Protein AF-A0A0D6HPG6-F1 (afdb_monomer_lite)

InterPro domains:
  IPR013686 Polypeptide-transport-associated, ShlB-type [PF08479] (65-116)
  IPR051544 Two-partner secretion system outer membrane transporter [PTHR34597] (10-116)

Organism: Escherichia coli (NCBI:txid562)

Secondary structure (DSSP, 8-state):
---------SSHHHHHHHHHHHHHHHHHHHHHHHHHHSPPPP----PPPP-TTPPP-PPP-SS-EE------TTGGGS-TTS-HHHHHGGGTTSEE-HHHHHHHHHHHHHHHHTT-

Radius of gyration: 37.7 Å; chains: 1; bounding box: 103×24×84 Å

Structure (mmCIF, N/CA/C/O backbone):
data_AF-A0A0D6HPG6-F1
#
_entry.id   AF-A0A0D6HPG6-F1
#
loop_
_atom_site.group_PDB
_atom_site.id
_atom_site.type_symbol
_atom_site.label_atom_id
_atom_site.label_alt_id
_atom_site.label_comp_id
_atom_site.label_asym_id
_atom_site.label_entity_id
_atom_site.label_seq_id
_atom_site.pdbx_PDB_ins_code
_atom_site.Cartn_x
_atom_site.Cartn_y
_atom_site.Cartn_z
_atom_site.occupancy
_atom_site.B_iso_or_equiv
_atom_site.auth_seq_id
_atom_site.auth_comp_id
_atom_site.auth_asym_id
_atom_site.auth_atom_id
_atom_site.pdbx_PDB_model_num
ATOM 1 N N . MET A 1 1 ? 90.227 7.631 -64.862 1.00 42.16 1 MET A N 1
ATOM 2 C CA . MET A 1 1 ? 88.864 8.090 -65.215 1.00 42.16 1 MET A CA 1
ATOM 3 C C . MET A 1 1 ? 88.100 6.827 -65.589 1.00 42.16 1 MET A C 1
ATOM 5 O O . MET A 1 1 ? 88.573 6.141 -66.472 1.00 42.16 1 MET A O 1
ATOM 9 N N . SER A 1 2 ? 87.062 6.343 -64.921 1.00 43.56 2 SER A N 1
ATOM 10 C CA . SER A 1 2 ? 86.119 6.940 -63.982 1.00 43.56 2 SER A CA 1
ATOM 11 C C . SER A 1 2 ? 85.624 5.857 -63.020 1.00 43.56 2 SER A C 1
ATOM 13 O O . SER A 1 2 ? 85.475 4.702 -63.411 1.00 43.56 2 SER A O 1
ATOM 15 N N . ALA A 1 3 ? 85.359 6.249 -61.777 1.00 52.81 3 ALA A N 1
ATOM 16 C CA . ALA A 1 3 ? 84.536 5.481 -60.854 1.00 52.81 3 ALA A CA 1
ATOM 17 C C . ALA A 1 3 ? 83.074 5.538 -61.319 1.00 52.81 3 ALA A C 1
ATOM 19 O O . ALA A 1 3 ? 82.608 6.608 -61.710 1.00 52.81 3 ALA A O 1
ATOM 20 N N . LEU A 1 4 ? 82.343 4.427 -61.236 1.00 50.78 4 LEU A N 1
ATOM 21 C CA . LEU A 1 4 ? 80.881 4.449 -61.234 1.00 50.78 4 LEU A CA 1
ATOM 22 C C . LEU A 1 4 ? 80.395 3.729 -59.976 1.00 50.78 4 LEU A C 1
ATOM 24 O O . LEU A 1 4 ? 80.662 2.547 -59.769 1.00 50.78 4 LEU A O 1
ATOM 28 N N . LEU A 1 5 ? 79.768 4.525 -59.110 1.00 51.59 5 LEU A N 1
ATOM 29 C CA . LEU A 1 5 ? 79.229 4.172 -57.805 1.00 51.59 5 LEU A CA 1
ATOM 30 C C . LEU A 1 5 ? 77.904 3.408 -57.936 1.00 51.59 5 LEU A C 1
ATOM 32 O O . LEU A 1 5 ? 77.045 3.772 -58.737 1.00 51.59 5 LEU A O 1
ATOM 36 N N . SER A 1 6 ? 77.717 2.417 -57.063 1.00 56.31 6 SER A N 1
ATOM 37 C CA . SER A 1 6 ? 76.417 1.830 -56.716 1.00 56.31 6 SER A CA 1
ATOM 38 C C . SER A 1 6 ? 75.457 2.882 -56.146 1.00 56.31 6 SER A C 1
ATOM 40 O O . SER A 1 6 ? 75.905 3.795 -55.448 1.00 56.31 6 SER A O 1
ATOM 42 N N . PRO A 1 7 ? 74.133 2.710 -56.327 1.00 55.09 7 PRO A N 1
ATOM 43 C CA . PRO A 1 7 ? 73.278 2.633 -55.135 1.00 55.09 7 PRO A CA 1
ATOM 44 C C . PRO A 1 7 ? 72.008 1.782 -55.351 1.00 55.09 7 PRO A C 1
ATOM 46 O O . PRO A 1 7 ? 71.139 2.160 -56.126 1.00 55.09 7 PRO A O 1
ATOM 49 N N . LEU A 1 8 ? 71.833 0.671 -54.627 1.00 53.75 8 LEU A N 1
ATOM 50 C CA . LEU A 1 8 ? 70.544 -0.046 -54.554 1.00 53.75 8 LEU A CA 1
ATOM 51 C C . LEU A 1 8 ? 70.394 -0.773 -53.206 1.00 53.75 8 LEU A C 1
ATOM 53 O O . LEU A 1 8 ? 70.329 -1.995 -53.151 1.00 53.75 8 LEU A O 1
ATOM 57 N N . SER A 1 9 ? 70.336 -0.021 -52.100 1.00 55.84 9 SER A N 1
ATOM 58 C CA . SER A 1 9 ? 70.013 -0.610 -50.783 1.00 55.84 9 SER A CA 1
ATOM 59 C C . SER A 1 9 ? 69.106 0.246 -49.884 1.00 55.84 9 SER A C 1
ATOM 61 O O . SER A 1 9 ? 68.872 -0.140 -48.745 1.00 55.84 9 SER A O 1
ATOM 63 N N . LEU A 1 10 ? 68.559 1.380 -50.352 1.00 53.88 10 LEU A N 1
ATOM 64 C CA . LEU A 1 10 ? 67.821 2.327 -49.489 1.00 53.88 10 LEU A CA 1
ATOM 65 C C . LEU A 1 10 ? 66.280 2.224 -49.528 1.00 53.88 10 LEU A C 1
ATOM 67 O O . LEU A 1 10 ? 65.611 3.017 -48.882 1.00 53.88 10 LEU A O 1
ATOM 71 N N . GLN A 1 11 ? 65.698 1.264 -50.254 1.00 56.25 11 GLN A N 1
ATOM 72 C CA . GLN A 1 11 ? 64.251 1.261 -50.560 1.00 56.25 11 GLN A CA 1
ATOM 73 C C . GLN A 1 11 ? 63.393 0.386 -49.616 1.00 56.25 11 GLN A C 1
ATOM 75 O O . GLN A 1 11 ? 62.171 0.480 -49.626 1.00 56.25 11 GLN A O 1
ATOM 80 N N . ALA A 1 12 ? 63.995 -0.497 -48.808 1.00 54.50 12 ALA A N 1
ATOM 81 C CA . ALA A 1 12 ? 63.240 -1.507 -48.047 1.00 54.50 12 ALA A CA 1
ATOM 82 C C . ALA A 1 12 ? 62.786 -1.049 -46.645 1.00 54.50 12 ALA A C 1
ATOM 84 O O . ALA A 1 12 ? 61.797 -1.562 -46.121 1.00 54.50 12 ALA A O 1
ATOM 85 N N . ALA A 1 13 ? 63.502 -0.105 -46.026 1.00 55.09 13 ALA A N 1
ATOM 86 C CA . ALA A 1 13 ? 63.178 0.396 -44.687 1.00 55.09 13 ALA A CA 1
ATOM 87 C C . ALA A 1 13 ? 62.019 1.411 -44.702 1.00 55.09 13 ALA A C 1
ATOM 89 O O . ALA A 1 13 ? 61.207 1.427 -43.779 1.00 55.09 13 ALA A O 1
ATOM 90 N N . ASP A 1 14 ? 61.917 2.203 -45.771 1.00 56.34 14 ASP A N 1
ATOM 91 C CA . ASP A 1 14 ? 60.906 3.253 -45.944 1.00 56.34 14 ASP A CA 1
ATOM 92 C C . ASP A 1 14 ? 59.494 2.663 -46.126 1.00 56.34 14 ASP A C 1
ATOM 94 O O . ASP A 1 14 ? 58.543 3.062 -45.458 1.00 56.34 14 ASP A O 1
ATOM 98 N N . VAL A 1 15 ? 59.382 1.595 -46.927 1.00 60.44 15 VAL A N 1
ATOM 99 C CA . VAL A 1 15 ? 58.119 0.875 -47.173 1.00 60.44 15 VAL A CA 1
ATOM 100 C C . VAL A 1 15 ? 57.573 0.204 -45.907 1.00 60.44 15 VAL A C 1
ATOM 102 O O . VAL A 1 15 ? 56.366 0.225 -45.684 1.00 60.44 15 VAL A O 1
ATOM 105 N N . ARG A 1 16 ? 58.433 -0.374 -45.053 1.00 61.00 16 ARG A N 1
ATOM 106 C CA . ARG A 1 16 ? 57.986 -0.980 -43.783 1.00 61.00 16 ARG A CA 1
ATOM 107 C C . ARG A 1 16 ? 57.500 0.070 -42.787 1.00 61.00 16 ARG A C 1
ATOM 109 O O . ARG A 1 16 ? 56.431 -0.098 -42.219 1.00 61.00 16 ARG A O 1
ATOM 116 N N . ARG A 1 17 ? 58.236 1.177 -42.648 1.00 61.28 17 ARG A N 1
ATOM 117 C CA . ARG A 1 17 ? 57.855 2.295 -41.775 1.00 61.28 17 ARG A CA 1
ATOM 118 C C . ARG A 1 17 ? 56.542 2.952 -42.222 1.00 61.28 17 ARG A C 1
ATOM 120 O O . ARG A 1 17 ? 55.702 3.255 -41.384 1.00 61.28 17 ARG A O 1
ATOM 127 N N . SER A 1 18 ? 56.343 3.102 -43.532 1.00 70.25 18 SER A N 1
ATOM 128 C CA . SER A 1 18 ? 55.096 3.605 -44.120 1.00 70.25 18 SER A CA 1
ATOM 129 C C . SER A 1 18 ? 53.917 2.634 -43.939 1.00 70.25 18 SER A C 1
ATOM 131 O O . SER A 1 18 ? 52.795 3.072 -43.690 1.00 70.25 18 SER A O 1
ATOM 133 N N . GLY A 1 19 ? 54.162 1.320 -44.007 1.00 76.94 19 GLY A N 1
ATOM 134 C CA . GLY A 1 19 ? 53.155 0.290 -43.733 1.00 76.94 19 GLY A CA 1
ATOM 135 C C . GLY A 1 19 ? 52.693 0.266 -42.273 1.00 76.94 19 GLY A C 1
ATOM 136 O O . GLY A 1 19 ? 51.491 0.181 -42.019 1.00 76.94 19 GLY A O 1
ATOM 137 N N . ASP A 1 20 ? 53.624 0.409 -41.327 1.00 80.06 20 ASP A N 1
ATOM 138 C CA . ASP A 1 20 ? 53.314 0.496 -39.895 1.00 80.06 20 ASP A CA 1
ATOM 139 C C . ASP A 1 20 ? 52.494 1.760 -39.581 1.00 80.06 20 ASP A C 1
ATOM 141 O O . ASP A 1 20 ? 51.510 1.709 -38.846 1.00 80.06 20 ASP A O 1
ATOM 145 N N . GLU A 1 21 ? 52.839 2.895 -40.194 1.00 84.56 21 GLU A N 1
ATOM 146 C CA . GLU A 1 21 ? 52.115 4.160 -40.026 1.00 84.56 21 GLU A CA 1
ATOM 147 C C . GLU A 1 21 ? 50.697 4.105 -40.625 1.00 84.56 21 GLU A C 1
ATOM 149 O O . GLU A 1 21 ? 49.732 4.546 -39.995 1.00 84.56 21 GLU A O 1
ATOM 154 N N . ALA A 1 22 ? 50.533 3.482 -41.798 1.00 87.44 22 ALA A N 1
ATOM 155 C CA . ALA A 1 22 ? 49.221 3.253 -42.403 1.00 87.44 22 ALA A CA 1
ATOM 156 C C . ALA A 1 22 ? 48.333 2.331 -41.546 1.00 87.44 22 ALA A C 1
ATOM 158 O O . ALA A 1 22 ? 47.130 2.572 -41.417 1.00 87.44 22 ALA A O 1
ATOM 159 N N . PHE A 1 23 ? 48.923 1.305 -40.927 1.00 91.62 23 PHE A N 1
ATOM 160 C CA . PHE A 1 23 ? 48.220 0.405 -40.015 1.00 91.62 23 PHE A CA 1
ATOM 161 C C . PHE A 1 23 ? 47.721 1.138 -38.760 1.00 91.62 23 PHE A C 1
ATOM 163 O O . PHE A 1 23 ? 46.555 0.993 -38.390 1.00 91.62 23 PHE A O 1
ATOM 170 N N . ILE A 1 24 ? 48.560 1.991 -38.160 1.00 91.12 24 ILE A N 1
ATOM 171 C CA . ILE A 1 24 ? 48.193 2.821 -36.999 1.00 91.12 24 ILE A CA 1
ATOM 172 C C . ILE A 1 24 ? 47.008 3.739 -37.333 1.00 91.12 24 ILE A C 1
ATOM 174 O O . ILE A 1 24 ? 46.043 3.808 -36.572 1.00 91.12 24 ILE A O 1
ATOM 178 N N . ILE A 1 25 ? 47.037 4.412 -38.488 1.00 92.44 25 ILE A N 1
ATOM 179 C CA . ILE A 1 25 ? 45.950 5.310 -38.916 1.00 92.44 25 ILE A CA 1
ATOM 180 C C . ILE A 1 25 ? 44.635 4.541 -39.106 1.00 92.44 25 ILE A C 1
ATOM 182 O O . ILE A 1 25 ? 43.561 5.034 -38.747 1.00 92.44 25 ILE A O 1
ATOM 186 N N . GLN A 1 26 ? 44.701 3.332 -39.668 1.00 91.06 26 GLN A N 1
ATOM 187 C CA . GLN A 1 26 ? 43.517 2.503 -39.866 1.00 91.06 26 GLN A CA 1
ATOM 188 C C . GLN A 1 26 ? 42.921 2.041 -38.532 1.00 91.06 26 GLN A C 1
ATOM 190 O O . GLN A 1 26 ? 41.704 2.115 -38.354 1.00 91.06 26 GLN A O 1
ATOM 195 N N . GLN A 1 27 ? 43.768 1.642 -37.582 1.00 93.88 27 GLN A N 1
ATOM 196 C CA . GLN A 1 27 ? 43.336 1.273 -36.238 1.00 93.88 27 GLN A CA 1
ATOM 197 C C . GLN A 1 27 ? 42.649 2.447 -35.524 1.00 93.88 27 GLN A C 1
ATOM 199 O O . GLN A 1 27 ? 41.544 2.290 -35.011 1.00 93.88 27 GLN A O 1
ATOM 204 N N . GLN A 1 28 ? 43.232 3.647 -35.578 1.00 93.81 28 GLN A N 1
ATOM 205 C CA . GLN A 1 28 ? 42.640 4.838 -34.958 1.00 93.81 28 GLN A CA 1
ATOM 206 C C . GLN A 1 28 ? 41.270 5.202 -35.551 1.00 93.81 28 GLN A C 1
ATOM 208 O O . GLN A 1 28 ? 40.369 5.627 -34.828 1.00 93.81 28 GLN A O 1
ATOM 213 N N . ARG A 1 29 ? 41.074 5.017 -36.865 1.00 93.44 29 ARG A N 1
ATOM 214 C CA . ARG A 1 29 ? 39.756 5.207 -37.497 1.00 93.44 29 ARG A CA 1
ATOM 215 C C . ARG A 1 29 ? 38.724 4.203 -37.000 1.00 93.44 29 ARG A C 1
ATOM 217 O O . ARG A 1 29 ? 37.576 4.589 -36.793 1.00 93.44 29 ARG A O 1
ATOM 224 N N . GLN A 1 30 ? 39.124 2.944 -36.841 1.00 92.19 30 GLN A N 1
ATOM 225 C CA . GLN A 1 30 ? 38.256 1.888 -36.326 1.00 92.19 30 GLN A CA 1
ATOM 226 C C . GLN A 1 30 ? 37.784 2.235 -34.906 1.00 92.19 30 GLN A C 1
ATOM 228 O O . GLN A 1 30 ? 36.584 2.256 -34.649 1.00 92.19 30 GLN A O 1
ATOM 233 N N . GLU A 1 31 ? 38.716 2.612 -34.028 1.00 91.25 31 GLU A N 1
ATOM 234 C CA . GLU A 1 31 ? 38.430 2.987 -32.638 1.00 91.25 31 GLU A CA 1
ATOM 235 C C . GLU A 1 31 ? 37.507 4.215 -32.554 1.00 91.25 31 GLU A C 1
ATOM 237 O O . GLU A 1 31 ? 36.563 4.240 -31.763 1.00 91.25 31 GLU A O 1
ATOM 242 N N . ALA A 1 32 ? 37.721 5.222 -33.407 1.00 89.75 32 ALA A N 1
ATOM 243 C CA . ALA A 1 32 ? 36.862 6.404 -33.460 1.00 89.75 32 ALA A CA 1
ATOM 244 C C . ALA A 1 32 ? 35.431 6.078 -33.927 1.00 89.75 32 ALA A C 1
ATOM 246 O O . ALA A 1 32 ? 34.468 6.638 -33.401 1.00 89.75 32 ALA A O 1
ATOM 247 N N . LEU A 1 33 ? 35.279 5.171 -34.898 1.00 91.12 33 LEU A N 1
ATOM 248 C CA . LEU A 1 33 ? 33.968 4.707 -35.359 1.00 91.12 33 LEU A CA 1
ATOM 249 C C . LEU A 1 33 ? 33.240 3.921 -34.267 1.00 91.12 33 LEU A C 1
ATOM 251 O O . LEU A 1 33 ? 32.056 4.155 -34.040 1.00 91.12 33 LEU A O 1
ATOM 255 N N . GLU A 1 34 ? 33.940 3.035 -33.560 1.00 88.19 34 GLU A N 1
ATOM 256 C CA . GLU A 1 34 ? 33.368 2.284 -32.440 1.00 88.19 34 GLU A CA 1
ATOM 257 C C . GLU A 1 34 ? 32.874 3.224 -31.337 1.00 88.19 34 GLU A C 1
ATOM 259 O O . GLU A 1 34 ? 31.731 3.110 -30.899 1.00 88.19 34 GLU A O 1
ATOM 264 N N . GLN A 1 35 ? 33.669 4.228 -30.962 1.00 84.94 35 GLN A N 1
ATOM 265 C CA . GLN A 1 35 ? 33.267 5.224 -29.964 1.00 84.94 35 GLN A CA 1
ATOM 266 C C . GLN A 1 35 ? 32.044 6.048 -30.392 1.00 84.94 35 GLN A C 1
ATOM 268 O O .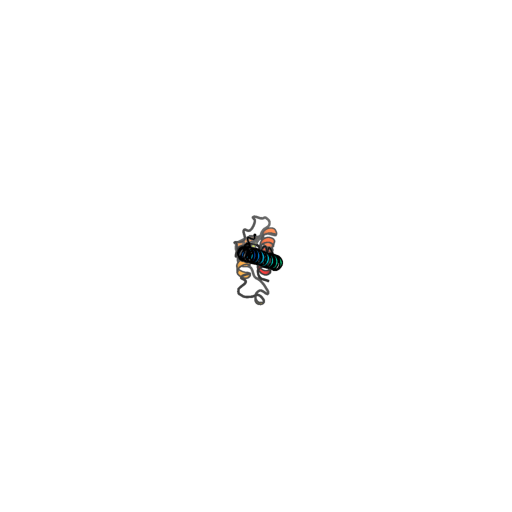 GLN A 1 35 ? 31.220 6.391 -29.548 1.00 84.94 35 GLN A O 1
ATOM 273 N N . GLN A 1 36 ? 31.896 6.358 -31.685 1.00 83.88 36 GLN A N 1
ATOM 274 C CA . GLN A 1 36 ? 30.721 7.071 -32.204 1.00 83.88 36 GLN A CA 1
ATOM 275 C C . GLN A 1 36 ? 29.462 6.198 -32.249 1.00 83.88 36 GLN A C 1
ATOM 277 O O . GLN A 1 36 ? 28.352 6.713 -32.111 1.00 83.88 36 GLN A O 1
ATOM 282 N N . LEU A 1 37 ? 29.625 4.892 -32.468 1.00 85.44 37 LEU A N 1
ATOM 283 C CA . LEU A 1 37 ? 28.526 3.938 -32.615 1.00 85.44 37 LEU A CA 1
ATOM 284 C C . LEU A 1 37 ? 28.088 3.308 -31.292 1.00 85.44 37 LEU A C 1
ATOM 286 O O . LEU A 1 37 ? 27.049 2.653 -31.264 1.00 85.44 37 LEU A O 1
ATOM 290 N N . MET A 1 38 ? 28.845 3.493 -30.209 1.00 77.88 38 MET A N 1
ATOM 291 C CA . MET A 1 38 ? 28.456 3.070 -28.868 1.00 77.88 38 MET A CA 1
ATOM 292 C C . MET A 1 38 ? 27.580 4.148 -28.214 1.00 77.88 38 MET A C 1
ATOM 294 O O . MET A 1 38 ? 28.109 5.132 -27.691 1.00 77.88 38 MET A O 1
ATOM 298 N N . PRO A 1 39 ? 26.240 4.003 -28.200 1.00 68.94 39 PRO A N 1
ATOM 299 C CA . PRO A 1 39 ? 25.406 4.882 -27.399 1.00 68.94 39 PRO A CA 1
ATOM 300 C C . PRO A 1 39 ? 25.811 4.751 -25.930 1.00 68.94 39 PRO A C 1
ATOM 302 O O . PRO A 1 39 ? 25.985 3.642 -25.418 1.00 68.94 39 PRO A O 1
ATOM 305 N N . SER A 1 40 ? 25.939 5.887 -25.240 1.00 71.69 40 SER A N 1
ATOM 306 C CA . SER A 1 40 ? 26.036 5.883 -23.781 1.00 71.69 40 SER A CA 1
ATOM 307 C C . SER A 1 40 ? 24.829 5.123 -23.242 1.00 71.69 40 SER A C 1
ATOM 309 O O . SER A 1 40 ? 23.692 5.446 -23.604 1.00 71.69 40 SER A O 1
ATOM 311 N N . ALA A 1 41 ? 25.068 4.088 -22.433 1.00 72.81 41 ALA A N 1
ATOM 312 C CA . ALA A 1 41 ? 23.980 3.342 -21.822 1.00 72.81 41 ALA A CA 1
ATOM 313 C C . ALA A 1 41 ? 23.076 4.347 -21.090 1.00 72.81 41 ALA A C 1
ATOM 315 O O . ALA A 1 41 ? 23.593 5.189 -20.346 1.00 72.81 41 ALA A O 1
ATOM 316 N N . PRO A 1 42 ? 21.753 4.325 -21.326 1.00 72.62 42 PRO A N 1
ATOM 317 C CA . PRO A 1 42 ? 20.862 5.247 -20.647 1.00 72.62 42 PRO A CA 1
ATOM 318 C C . PRO A 1 42 ? 21.047 5.075 -19.139 1.00 72.62 42 PRO A C 1
ATOM 320 O O . PRO A 1 42 ? 21.073 3.945 -18.646 1.00 72.62 42 PRO A O 1
ATOM 323 N N . ASP A 1 43 ? 21.193 6.190 -18.416 1.00 68.44 43 ASP A N 1
ATOM 324 C CA . ASP A 1 43 ? 21.185 6.186 -16.951 1.00 68.44 43 ASP A CA 1
ATOM 325 C C . ASP A 1 43 ? 19.760 5.839 -16.495 1.00 68.44 43 ASP A C 1
ATOM 327 O O . ASP A 1 43 ? 18.932 6.703 -16.204 1.00 68.44 43 ASP A O 1
ATOM 331 N N . VAL A 1 44 ? 19.432 4.545 -16.533 1.00 71.75 44 VAL A N 1
ATOM 332 C CA . VAL A 1 44 ? 18.168 4.011 -16.039 1.00 71.75 44 VAL A CA 1
ATOM 333 C C . VAL A 1 44 ? 18.281 3.959 -14.524 1.00 71.75 44 VAL A C 1
ATOM 335 O O . VAL A 1 44 ? 18.751 2.989 -13.930 1.00 71.75 44 VAL A O 1
ATOM 338 N N . ARG A 1 45 ? 17.829 5.036 -13.887 1.00 68.12 45 ARG A N 1
ATOM 339 C CA . ARG A 1 45 ? 17.641 5.109 -12.438 1.00 68.12 45 ARG A CA 1
ATOM 340 C C . ARG A 1 45 ? 16.466 4.210 -12.052 1.00 68.12 45 ARG A C 1
ATOM 342 O O . ARG A 1 45 ? 15.341 4.676 -11.910 1.00 68.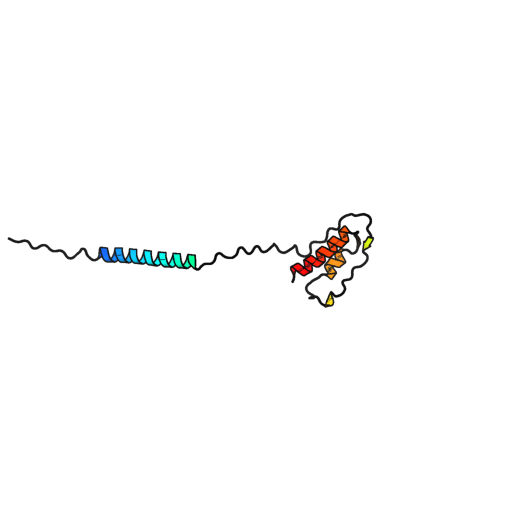12 45 ARG A O 1
ATOM 349 N N . LEU A 1 46 ? 16.717 2.914 -11.887 1.00 63.12 46 LEU A N 1
ATOM 350 C CA . LEU A 1 46 ? 15.763 2.027 -11.229 1.00 63.12 46 LEU A CA 1
ATOM 351 C C . LEU A 1 46 ? 15.721 2.414 -9.749 1.00 63.12 46 LEU A C 1
ATOM 353 O O . LEU A 1 46 ? 16.721 2.292 -9.036 1.00 63.12 46 LEU A O 1
ATOM 357 N N . SER A 1 47 ? 14.578 2.915 -9.283 1.00 60.47 47 SER A N 1
ATOM 358 C CA . SER A 1 47 ? 14.341 3.069 -7.850 1.00 60.47 47 SER A CA 1
ATOM 359 C C . SER A 1 47 ? 14.545 1.714 -7.178 1.00 60.47 47 SER A C 1
ATOM 361 O O . SER A 1 47 ? 14.087 0.689 -7.686 1.00 60.47 47 SER A O 1
ATOM 363 N N . ALA A 1 48 ? 15.256 1.703 -6.046 1.00 61.91 48 ALA A N 1
ATOM 364 C CA . ALA A 1 48 ? 15.415 0.487 -5.260 1.00 61.91 48 ALA A CA 1
ATOM 365 C C . ALA A 1 48 ? 14.027 -0.128 -5.012 1.00 61.91 48 ALA A C 1
ATOM 367 O O . ALA A 1 48 ? 13.101 0.636 -4.717 1.00 61.91 48 ALA A O 1
ATOM 368 N N . PRO A 1 49 ? 13.867 -1.460 -5.137 1.00 56.75 49 PRO A N 1
ATOM 369 C CA . PRO A 1 49 ? 12.572 -2.098 -4.965 1.00 56.75 49 PRO A CA 1
ATOM 370 C C . PRO A 1 49 ? 11.970 -1.635 -3.641 1.00 56.75 49 PRO A C 1
ATOM 372 O O . PRO A 1 49 ? 12.566 -1.825 -2.573 1.00 56.75 49 PRO A O 1
ATOM 375 N N . GLY A 1 50 ? 10.817 -0.962 -3.741 1.00 55.12 50 GLY A N 1
ATOM 376 C CA . GLY A 1 50 ? 10.051 -0.491 -2.599 1.00 55.12 50 GLY A CA 1
ATOM 377 C C . GLY A 1 50 ? 9.928 -1.642 -1.614 1.00 55.12 50 GLY A C 1
ATOM 378 O O . GLY A 1 50 ? 9.547 -2.750 -1.989 1.00 55.12 50 GLY A O 1
ATOM 379 N N . SER A 1 51 ? 10.377 -1.412 -0.379 1.00 52.62 51 SER A N 1
ATOM 380 C CA . SER A 1 51 ? 10.595 -2.470 0.606 1.00 52.62 51 SER A CA 1
ATOM 381 C C . SER A 1 51 ? 9.431 -3.449 0.648 1.00 52.62 51 SER A C 1
ATOM 383 O O . SER A 1 51 ? 8.321 -3.076 1.034 1.00 52.62 51 SER A O 1
ATOM 385 N N . PHE A 1 52 ? 9.715 -4.692 0.265 1.00 53.28 52 PHE A N 1
ATOM 386 C CA . PHE A 1 52 ? 8.787 -5.810 0.306 1.00 53.28 52 PHE A CA 1
ATOM 387 C C . PHE A 1 52 ? 8.036 -5.817 1.639 1.00 53.28 52 PHE A C 1
ATOM 389 O O . PHE A 1 52 ? 8.645 -6.028 2.684 1.00 53.28 52 PHE A O 1
ATOM 396 N N . ALA A 1 53 ? 6.732 -5.522 1.586 1.00 55.81 53 ALA A N 1
ATOM 397 C CA . ALA A 1 53 ? 5.790 -5.594 2.702 1.00 55.81 53 ALA A CA 1
ATOM 398 C C . ALA A 1 53 ? 6.386 -5.155 4.054 1.00 55.81 53 ALA A C 1
ATOM 400 O O . ALA A 1 53 ? 6.347 -5.903 5.034 1.00 55.81 53 ALA A O 1
ATOM 401 N N . ARG A 1 54 ? 6.975 -3.953 4.127 1.00 62.12 54 ARG A N 1
ATOM 402 C CA . ARG A 1 54 ? 7.372 -3.418 5.431 1.00 62.12 54 ARG A CA 1
ATOM 403 C C . ARG A 1 54 ? 6.094 -3.242 6.253 1.00 62.12 54 ARG A C 1
ATOM 405 O O . ARG A 1 54 ? 5.144 -2.612 5.794 1.00 62.12 54 ARG A O 1
ATOM 412 N N . LYS A 1 55 ? 6.061 -3.855 7.438 1.00 77.44 55 LYS A N 1
ATOM 413 C CA . LYS A 1 55 ? 4.952 -3.754 8.395 1.00 77.44 55 LYS A CA 1
ATOM 414 C C . LYS A 1 55 ? 4.574 -2.274 8.555 1.00 77.44 55 LYS A C 1
ATOM 416 O O . LYS A 1 55 ? 5.459 -1.448 8.781 1.00 77.44 55 LYS A O 1
ATOM 421 N N . ILE A 1 56 ? 3.295 -1.941 8.373 1.00 89.50 56 ILE A N 1
ATOM 422 C CA . ILE A 1 56 ? 2.828 -0.555 8.475 1.00 89.50 56 ILE A CA 1
ATOM 423 C C . ILE A 1 56 ? 2.949 -0.128 9.940 1.00 89.50 56 ILE A C 1
ATOM 425 O O . ILE A 1 56 ? 2.371 -0.756 10.825 1.00 89.50 56 ILE A O 1
ATOM 429 N N . ASN A 1 57 ? 3.707 0.936 10.195 1.00 93.25 57 ASN A N 1
ATOM 430 C CA . ASN A 1 57 ? 3.808 1.533 11.521 1.00 93.25 57 ASN A CA 1
ATOM 431 C C . ASN A 1 57 ? 2.730 2.608 11.651 1.00 93.25 57 ASN A C 1
ATOM 433 O O . ASN A 1 57 ? 2.914 3.737 11.195 1.00 93.25 57 ASN A O 1
ATOM 437 N N . PHE A 1 58 ? 1.592 2.243 12.238 1.00 95.81 58 PHE A N 1
ATOM 438 C CA . PHE A 1 58 ? 0.491 3.179 12.434 1.00 95.81 58 PHE A CA 1
ATOM 439 C C . PHE A 1 58 ? 0.830 4.248 13.485 1.00 95.81 58 PHE A C 1
ATOM 441 O O . PHE A 1 58 ? 1.445 3.927 14.506 1.00 95.81 58 PHE A O 1
ATOM 448 N N . PRO A 1 59 ? 0.442 5.515 13.254 1.00 95.12 59 PRO A N 1
ATOM 449 C CA . PRO A 1 59 ? 0.637 6.579 14.227 1.00 95.12 59 PRO A CA 1
ATOM 450 C C . PRO A 1 59 ? -0.286 6.391 15.435 1.00 95.12 59 PRO A C 1
ATOM 452 O O . PRO A 1 59 ? -1.372 5.827 15.327 1.00 95.12 59 PRO A O 1
ATOM 455 N N . VAL A 1 60 ? 0.122 6.934 16.580 1.00 96.12 60 VAL A N 1
ATOM 456 C CA . VAL A 1 60 ? -0.788 7.117 17.716 1.00 96.12 60 VAL A CA 1
ATOM 457 C C . VAL A 1 60 ? -1.609 8.376 17.454 1.00 96.12 60 VAL A C 1
ATOM 459 O O . VAL A 1 60 ? -1.046 9.454 17.251 1.00 96.12 60 VAL A O 1
ATOM 462 N N . GLU A 1 61 ? -2.932 8.252 17.429 1.00 96.56 61 GLU A N 1
ATOM 463 C CA . GLU A 1 61 ? -3.834 9.365 17.134 1.00 96.56 61 GLU A CA 1
ATOM 464 C C . GLU A 1 61 ? -5.146 9.283 17.921 1.00 96.56 61 GLU A C 1
ATOM 466 O O . GLU A 1 61 ? -5.574 8.203 18.322 1.00 96.56 61 GLU A O 1
ATOM 471 N N . THR A 1 62 ? -5.781 10.443 18.118 1.00 96.38 62 THR A N 1
ATOM 472 C CA . THR A 1 62 ? -7.085 10.591 18.775 1.00 96.38 62 THR A CA 1
ATOM 473 C C . THR A 1 62 ? -7.882 11.678 18.039 1.00 96.38 62 THR A C 1
ATOM 475 O O . THR A 1 62 ? -7.321 12.749 17.794 1.00 96.38 62 THR A O 1
ATOM 478 N N . PRO A 1 63 ? -9.169 11.462 17.707 1.00 95.75 63 PRO A N 1
ATOM 479 C CA . PRO A 1 63 ? -9.933 10.228 17.907 1.00 95.75 63 PRO A CA 1
ATOM 480 C C . PRO A 1 63 ? -9.465 9.085 16.987 1.00 95.75 63 PRO A C 1
ATOM 482 O O . PRO A 1 63 ? -8.988 9.327 15.879 1.00 95.75 63 PRO A O 1
ATOM 485 N N . CYS A 1 64 ? -9.617 7.840 17.447 1.00 98.06 64 CYS A N 1
ATOM 486 C CA . CYS A 1 64 ? -9.322 6.628 16.680 1.00 98.06 64 CYS A CA 1
ATOM 487 C C . CYS A 1 64 ? -10.320 5.510 17.012 1.00 98.06 64 CYS A C 1
ATOM 489 O O . CYS A 1 64 ? -10.974 5.537 18.058 1.00 98.06 64 CYS A O 1
ATOM 491 N N . PHE A 1 65 ? -10.415 4.517 16.128 1.00 97.81 65 PHE A N 1
ATOM 492 C CA . PHE A 1 65 ? -11.296 3.361 16.272 1.00 97.81 65 PHE A CA 1
ATOM 493 C C . PHE A 1 65 ? -10.512 2.059 16.134 1.00 97.81 65 PHE A C 1
ATOM 495 O O . PHE A 1 65 ? -9.631 1.935 15.286 1.00 97.81 65 PHE A O 1
ATOM 502 N N . GLN A 1 66 ? -10.854 1.073 16.963 1.00 97.88 66 GLN A N 1
ATOM 503 C CA . GLN A 1 66 ? -10.270 -0.264 16.885 1.00 97.88 66 GLN A CA 1
ATOM 504 C C . GLN A 1 66 ? -10.758 -0.989 15.633 1.00 97.88 66 GLN A C 1
ATOM 506 O O . GLN A 1 66 ? -11.954 -1.259 15.488 1.00 97.88 66 GLN A O 1
ATOM 511 N N . ILE A 1 67 ? -9.826 -1.335 14.752 1.00 97.75 67 ILE A N 1
ATOM 512 C CA . ILE A 1 67 ? -10.129 -2.079 13.534 1.00 97.75 67 ILE A CA 1
ATOM 513 C C . ILE A 1 67 ? -10.235 -3.564 13.875 1.00 97.75 67 ILE A C 1
ATOM 515 O O . ILE A 1 67 ? -9.265 -4.197 14.288 1.00 97.75 67 ILE A O 1
ATOM 519 N N . LYS A 1 68 ? -11.432 -4.129 13.707 1.00 98.12 68 LYS A N 1
ATOM 520 C CA . LYS A 1 68 ? -11.705 -5.549 13.993 1.00 98.12 68 LYS A CA 1
ATOM 521 C C . LYS A 1 68 ? -11.551 -6.449 12.774 1.00 98.12 68 LYS A C 1
ATOM 523 O O . LYS A 1 68 ? -11.214 -7.616 12.921 1.00 98.12 68 LYS A O 1
ATOM 528 N N . GLN A 1 69 ? -11.821 -5.908 11.593 1.00 97.38 69 GLN A N 1
ATOM 529 C CA . GLN A 1 69 ? -11.771 -6.632 10.332 1.00 97.38 69 GLN A CA 1
ATOM 530 C C . GLN A 1 69 ? -11.449 -5.672 9.195 1.00 97.38 69 GLN A C 1
ATOM 532 O O . GLN A 1 69 ? -11.697 -4.469 9.299 1.00 97.38 69 GLN A O 1
ATOM 537 N N . THR A 1 70 ? -10.924 -6.226 8.112 1.00 95.38 70 THR A N 1
ATOM 538 C CA . THR A 1 70 ? -10.670 -5.515 6.864 1.00 95.38 70 THR A CA 1
ATOM 539 C C . THR A 1 70 ? -11.099 -6.392 5.708 1.00 95.38 70 THR A C 1
ATOM 541 O O . THR A 1 70 ? -10.778 -7.578 5.684 1.00 95.38 70 THR A O 1
ATOM 544 N N . GLU A 1 71 ? -11.773 -5.800 4.737 1.00 95.44 71 GLU A N 1
ATOM 545 C CA . GLU A 1 71 ? -12.265 -6.471 3.541 1.00 95.44 71 GLU A CA 1
ATOM 546 C C . GLU A 1 71 ? -11.908 -5.606 2.336 1.00 95.44 71 GLU A C 1
ATOM 548 O O . GLU A 1 71 ? -12.005 -4.378 2.403 1.00 95.44 71 GLU A O 1
ATOM 553 N N . LEU A 1 72 ? -11.421 -6.241 1.272 1.00 93.56 72 LEU A N 1
ATOM 554 C CA . LEU A 1 72 ? -11.163 -5.591 -0.005 1.00 93.56 72 LEU A CA 1
ATOM 555 C C . LEU A 1 72 ? -12.158 -6.119 -1.032 1.00 93.56 72 LEU A C 1
ATOM 557 O O . LEU A 1 72 ? -12.085 -7.274 -1.446 1.00 93.56 72 LEU A O 1
ATOM 561 N N . GLU A 1 73 ? -13.064 -5.252 -1.458 1.00 93.75 73 GLU A N 1
ATOM 562 C CA . GLU A 1 73 ? -13.992 -5.541 -2.546 1.00 93.75 73 GLU A CA 1
ATOM 563 C C . GLU A 1 73 ? -13.279 -5.415 -3.902 1.00 93.75 73 GLU A C 1
ATOM 565 O O . GLU A 1 73 ? -12.427 -4.543 -4.090 1.00 93.75 73 GLU A O 1
ATOM 570 N N . GLY A 1 74 ? -13.603 -6.300 -4.851 1.00 90.00 74 GLY A N 1
ATOM 571 C CA . GLY A 1 74 ? -12.990 -6.319 -6.186 1.00 90.00 74 GLY A CA 1
ATOM 572 C C . GLY A 1 74 ? -11.557 -6.866 -6.232 1.00 90.00 74 GLY A C 1
ATOM 573 O O . GLY A 1 74 ? -10.895 -6.782 -7.266 1.00 90.00 74 GLY A O 1
ATOM 574 N N . ALA A 1 75 ? -11.049 -7.422 -5.125 1.00 87.12 75 ALA A N 1
ATOM 575 C CA . ALA A 1 75 ? -9.714 -8.021 -5.070 1.00 87.12 75 ALA A CA 1
ATOM 576 C C . ALA A 1 75 ? -9.584 -9.303 -5.916 1.00 87.12 75 ALA A C 1
ATOM 578 O O . ALA A 1 75 ? -8.476 -9.704 -6.257 1.00 87.12 75 ALA A O 1
ATOM 579 N N . ASP A 1 76 ? -10.704 -9.929 -6.270 1.00 88.62 76 ASP A N 1
ATOM 580 C CA . ASP A 1 76 ? -10.818 -11.079 -7.170 1.00 88.62 76 ASP A CA 1
ATOM 581 C C . ASP A 1 76 ? -10.459 -10.748 -8.627 1.00 88.62 76 ASP A C 1
ATOM 583 O O . ASP A 1 76 ? -9.990 -11.619 -9.358 1.00 88.62 76 ASP A O 1
ATOM 587 N N . ALA A 1 77 ? -10.605 -9.486 -9.040 1.00 90.31 77 ALA A N 1
ATOM 588 C CA . ALA A 1 77 ? -10.153 -9.015 -10.348 1.00 90.31 77 ALA A CA 1
ATOM 589 C C . ALA A 1 77 ? -8.624 -8.836 -10.431 1.00 90.31 77 ALA A C 1
ATOM 591 O O . ALA A 1 77 ? -8.090 -8.566 -11.509 1.00 90.31 77 ALA A O 1
ATOM 592 N N . LEU A 1 78 ? -7.913 -8.960 -9.305 1.00 89.88 78 LEU A N 1
ATOM 593 C CA . LEU A 1 78 ? -6.473 -8.747 -9.223 1.00 89.88 78 LEU A CA 1
ATOM 594 C C . LEU A 1 78 ? -5.703 -10.074 -9.221 1.00 89.88 78 LEU A C 1
ATOM 596 O O . LEU A 1 78 ? -6.199 -11.098 -8.746 1.00 89.88 78 LEU A O 1
ATOM 600 N N . PRO A 1 79 ? -4.448 -10.081 -9.704 1.00 89.56 79 PRO A N 1
ATOM 601 C CA . PRO A 1 79 ? -3.641 -11.289 -9.691 1.00 89.56 79 PRO A CA 1
ATOM 602 C C . PRO A 1 79 ? -3.392 -11.814 -8.272 1.00 89.56 79 PRO A C 1
ATOM 604 O O . PRO A 1 79 ? -2.978 -11.072 -7.382 1.00 89.56 79 PRO A O 1
ATOM 607 N N . HIS A 1 80 ? -3.523 -13.129 -8.077 1.00 88.06 80 HIS A N 1
ATOM 608 C CA . HIS A 1 80 ? -3.346 -13.774 -6.765 1.00 88.06 80 HIS A CA 1
ATOM 609 C C . HIS A 1 80 ? -1.953 -13.586 -6.141 1.00 88.06 80 HIS A C 1
ATOM 611 O O . HIS A 1 80 ? -1.781 -13.756 -4.934 1.00 88.06 80 HIS A O 1
ATOM 617 N N . TRP A 1 81 ? -0.940 -13.250 -6.944 1.00 88.25 81 TRP A N 1
ATOM 618 C CA . TRP A 1 81 ? 0.407 -12.971 -6.450 1.00 88.25 81 TRP A CA 1
ATOM 619 C C . TRP A 1 81 ? 0.522 -11.606 -5.751 1.00 88.25 81 TRP A C 1
ATOM 621 O O . TRP A 1 81 ? 1.535 -11.359 -5.094 1.00 88.25 81 TRP A O 1
ATOM 631 N N . LEU A 1 82 ? -0.490 -10.732 -5.854 1.00 90.19 82 LEU A N 1
ATOM 632 C CA . LEU A 1 82 ? -0.536 -9.420 -5.214 1.00 90.19 82 LEU A CA 1
ATOM 633 C C . LEU A 1 82 ? -1.279 -9.499 -3.863 1.00 90.19 82 LEU A C 1
ATOM 635 O O . LEU A 1 82 ? -2.508 -9.519 -3.822 1.00 90.19 82 LEU A O 1
ATOM 639 N N . PRO A 1 83 ? -0.578 -9.513 -2.713 1.00 88.25 83 PRO A N 1
ATOM 640 C CA . PRO A 1 83 ? -1.189 -9.860 -1.432 1.00 88.25 83 PRO A CA 1
ATOM 641 C C . PRO A 1 83 ? -1.860 -8.652 -0.747 1.00 88.25 83 PRO A C 1
ATOM 643 O O . PRO A 1 83 ? -1.542 -8.341 0.403 1.00 88.25 83 PRO A O 1
ATOM 646 N N . LEU A 1 84 ? -2.782 -7.953 -1.420 1.00 92.00 84 LEU A N 1
ATOM 647 C CA . LEU A 1 84 ? -3.416 -6.741 -0.873 1.00 92.00 84 LEU A CA 1
ATOM 648 C C . LEU A 1 84 ? -4.198 -7.013 0.413 1.00 92.00 84 LEU A C 1
ATOM 650 O O . LEU A 1 84 ? -4.041 -6.283 1.390 1.00 92.00 84 LEU A O 1
ATOM 654 N N . GLN A 1 85 ? -4.964 -8.105 0.463 1.00 93.44 85 GLN A N 1
ATOM 655 C CA . GLN A 1 85 ? -5.726 -8.463 1.662 1.00 93.44 85 GLN A CA 1
ATOM 656 C C . GLN A 1 85 ? -4.806 -8.689 2.871 1.00 93.44 85 GLN A C 1
ATOM 658 O O . GLN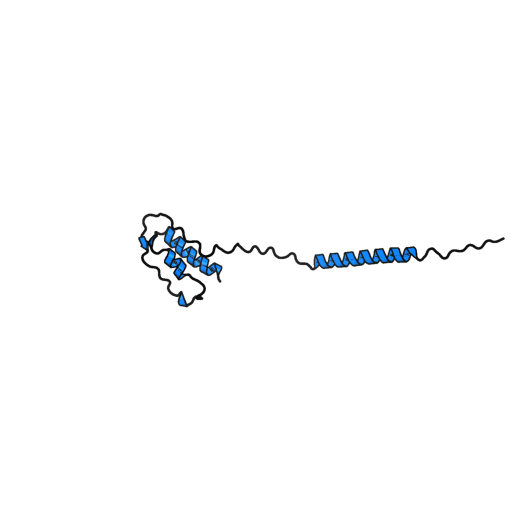 A 1 85 ? -5.142 -8.323 3.993 1.00 93.44 85 GLN A O 1
ATOM 663 N N . LYS A 1 86 ? -3.601 -9.234 2.656 1.00 92.38 86 LYS A N 1
ATOM 664 C CA . LYS A 1 86 ? -2.607 -9.418 3.725 1.00 92.38 86 LYS A CA 1
ATOM 665 C C . LYS A 1 86 ? -2.094 -8.081 4.265 1.00 92.38 86 LYS A C 1
ATOM 667 O O . LYS A 1 86 ? -1.827 -7.981 5.459 1.00 92.38 86 LYS A O 1
ATOM 672 N N . ILE A 1 87 ? -1.956 -7.072 3.404 1.00 92.75 87 ILE A N 1
ATOM 673 C CA . ILE A 1 87 ? -1.574 -5.711 3.802 1.00 92.75 87 ILE A CA 1
ATOM 674 C C . ILE A 1 87 ? -2.718 -5.058 4.582 1.00 92.75 87 ILE A C 1
ATOM 676 O O . ILE A 1 87 ? -2.477 -4.537 5.669 1.00 92.75 87 ILE A O 1
ATOM 680 N N . ALA A 1 88 ? -3.953 -5.154 4.075 1.00 95.00 88 ALA A N 1
ATOM 681 C CA . ALA A 1 88 ? -5.153 -4.650 4.744 1.00 95.00 88 ALA A CA 1
ATOM 682 C C . ALA A 1 88 ? -5.306 -5.246 6.154 1.00 95.00 88 ALA A C 1
ATOM 684 O O . ALA A 1 88 ? -5.419 -4.507 7.131 1.00 95.00 88 ALA A O 1
ATOM 685 N N . ASN A 1 89 ? -5.157 -6.570 6.278 1.00 95.25 89 ASN A N 1
ATOM 686 C CA . ASN A 1 89 ? -5.222 -7.285 7.555 1.00 95.25 89 ASN A CA 1
ATOM 687 C C . ASN A 1 89 ? -4.165 -6.819 8.572 1.00 95.25 89 ASN A C 1
ATOM 689 O O . ASN A 1 89 ? -4.335 -7.042 9.767 1.00 95.25 89 ASN A O 1
ATOM 693 N N . GLY A 1 90 ? -3.093 -6.148 8.135 1.00 93.81 90 GLY A N 1
ATOM 694 C CA . GLY A 1 90 ? -2.113 -5.533 9.029 1.00 93.81 90 GLY A CA 1
ATOM 695 C C . GLY A 1 90 ? -2.695 -4.432 9.921 1.00 93.81 90 GLY A C 1
ATOM 696 O O . GLY A 1 90 ? -2.103 -4.129 10.950 1.00 93.81 90 GLY A O 1
ATOM 697 N N . ALA A 1 91 ? -3.847 -3.858 9.561 1.00 96.06 91 ALA A N 1
ATOM 698 C CA . ALA A 1 91 ? -4.571 -2.883 10.375 1.00 96.06 91 ALA A CA 1
ATOM 699 C C . ALA A 1 91 ? -5.395 -3.512 11.509 1.00 96.06 91 ALA A C 1
ATOM 701 O O . ALA A 1 91 ? -5.746 -2.816 12.462 1.00 96.06 91 ALA A O 1
ATOM 702 N N . VAL A 1 92 ? -5.718 -4.806 11.427 1.00 97.00 92 VAL A N 1
ATOM 703 C CA . VAL A 1 92 ? -6.556 -5.482 12.426 1.00 97.00 92 VAL A CA 1
ATOM 704 C C . VAL A 1 92 ? -5.860 -5.474 13.789 1.00 97.00 92 VAL A C 1
ATOM 706 O O . VAL A 1 92 ? -4.688 -5.825 13.909 1.00 97.00 92 VAL A O 1
ATOM 709 N N . GLY A 1 93 ? -6.590 -5.064 14.827 1.00 96.50 93 GLY A N 1
ATOM 710 C CA . GLY A 1 93 ? -6.081 -4.918 16.193 1.00 96.50 93 GLY A CA 1
ATOM 711 C C . GLY A 1 93 ? -5.384 -3.584 16.483 1.00 96.50 93 GLY A C 1
ATOM 712 O O . GLY A 1 93 ? -4.960 -3.361 17.617 1.00 96.50 93 GLY A O 1
ATOM 713 N N . HIS A 1 94 ? -5.272 -2.688 15.497 1.00 96.88 94 HIS A N 1
ATOM 714 C CA . HIS A 1 94 ? -4.778 -1.326 15.696 1.00 96.88 94 HIS A CA 1
ATOM 715 C C . HIS A 1 94 ? -5.932 -0.327 15.880 1.00 96.88 94 HIS A C 1
ATOM 717 O O . HIS A 1 94 ? -7.018 -0.487 15.318 1.00 96.88 94 HIS A O 1
ATOM 723 N N . CYS A 1 95 ? -5.679 0.741 16.647 1.00 97.62 95 CYS A N 1
ATOM 724 C CA . CYS A 1 95 ? -6.572 1.899 16.707 1.00 97.62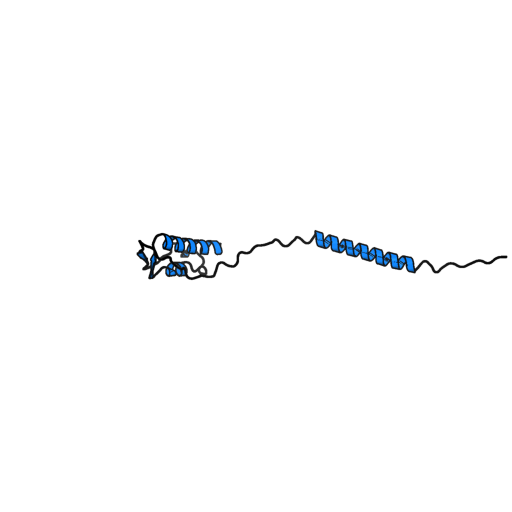 95 CYS A CA 1
ATOM 725 C C . CYS A 1 95 ? -6.192 2.879 15.600 1.00 97.62 95 CYS A C 1
ATOM 727 O O . CYS A 1 95 ? -5.101 3.443 15.656 1.00 97.62 95 CYS A O 1
ATOM 729 N N . LEU A 1 96 ? -7.066 3.079 14.614 1.00 98.12 96 LEU A N 1
ATOM 730 C CA . LEU A 1 96 ? -6.814 3.981 13.491 1.00 98.12 96 LEU A CA 1
ATOM 731 C C . LEU A 1 96 ? -7.807 5.142 13.489 1.00 98.12 96 LEU A C 1
ATOM 733 O O . LEU A 1 96 ? -9.013 4.962 13.660 1.00 98.12 96 LEU A O 1
ATOM 737 N N . GLY A 1 97 ? -7.284 6.343 13.298 1.00 97.69 97 GLY A N 1
ATOM 738 C CA . GLY A 1 97 ? -8.016 7.539 12.909 1.00 97.69 97 GLY A CA 1
ATOM 739 C C . GLY A 1 97 ? -7.706 7.892 11.452 1.00 97.69 97 GLY A C 1
ATOM 740 O O . GLY A 1 97 ? -7.306 7.046 10.648 1.00 97.69 97 GLY A O 1
ATOM 741 N N . ALA A 1 98 ? -7.895 9.159 11.089 1.00 97.81 98 ALA A N 1
ATOM 742 C CA . ALA A 1 98 ? -7.746 9.601 9.704 1.00 97.81 98 ALA A CA 1
ATOM 743 C C . ALA A 1 98 ? -6.324 9.392 9.152 1.00 97.81 98 ALA A C 1
ATOM 745 O O . ALA A 1 98 ? -6.165 9.033 7.985 1.00 97.81 98 ALA A O 1
ATOM 746 N N . LYS A 1 99 ? -5.277 9.590 9.967 1.00 97.75 99 LYS A N 1
ATOM 747 C CA . LYS A 1 99 ? -3.890 9.456 9.495 1.00 97.75 99 LYS A CA 1
ATOM 748 C C . LYS A 1 99 ? -3.542 7.993 9.249 1.00 97.75 99 LYS A C 1
ATOM 750 O O . LYS A 1 99 ? -2.937 7.680 8.227 1.00 97.75 99 LYS A O 1
ATOM 755 N N . GLY A 1 100 ? -3.943 7.104 10.154 1.00 97.25 100 GLY A N 1
ATOM 756 C CA . GLY A 1 100 ? -3.738 5.666 10.035 1.00 97.25 100 GLY A CA 1
ATOM 757 C C . GLY A 1 100 ? -4.475 5.065 8.841 1.00 97.25 100 GLY A C 1
ATOM 758 O O . GLY A 1 100 ? -3.879 4.290 8.094 1.00 97.25 100 GLY A O 1
ATOM 759 N N . ILE A 1 101 ? -5.729 5.469 8.606 1.00 97.06 101 ILE A N 1
ATOM 760 C CA . ILE A 1 101 ? -6.495 5.021 7.431 1.00 97.06 101 ILE A CA 1
ATOM 761 C C . ILE A 1 101 ? -5.856 5.521 6.132 1.00 97.06 101 ILE A C 1
ATOM 763 O O . ILE A 1 101 ? -5.674 4.730 5.209 1.00 97.06 101 ILE A O 1
ATOM 767 N N . ASN A 1 102 ? -5.449 6.792 6.061 1.00 97.25 102 ASN A N 1
ATOM 768 C CA . ASN A 1 102 ? -4.765 7.313 4.874 1.00 97.25 102 ASN A CA 1
ATOM 769 C C . ASN A 1 102 ? -3.450 6.576 4.606 1.00 97.25 102 ASN A C 1
ATOM 771 O O . ASN A 1 102 ? -3.169 6.222 3.465 1.00 97.25 102 ASN A O 1
ATOM 775 N N . LEU A 1 103 ? -2.672 6.282 5.650 1.00 96.62 103 LEU A N 1
ATOM 776 C CA . LEU A 1 103 ? -1.447 5.497 5.518 1.00 96.62 103 LEU A CA 1
ATOM 777 C C . LEU A 1 103 ? -1.726 4.084 4.984 1.00 96.62 103 LEU A C 1
ATOM 779 O O . LEU A 1 103 ? -1.014 3.620 4.091 1.00 96.62 103 LEU A O 1
ATOM 783 N N . LEU A 1 104 ? -2.758 3.410 5.500 1.00 95.88 104 LEU A N 1
ATOM 784 C CA . LEU A 1 104 ? -3.189 2.102 5.002 1.00 95.88 104 LEU A CA 1
ATOM 785 C C . LEU A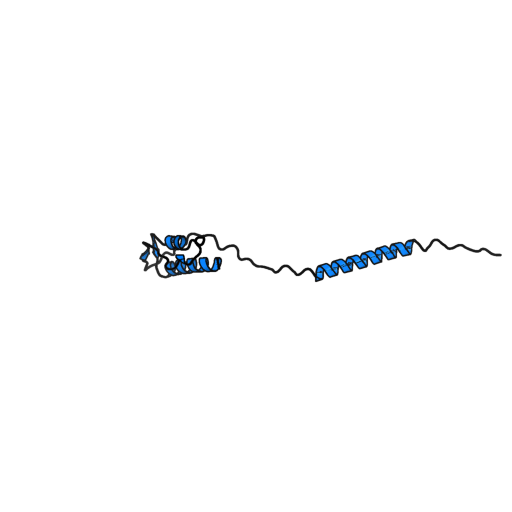 1 104 ? -3.566 2.172 3.518 1.00 95.88 104 LEU A C 1
ATOM 787 O O . LEU A 1 104 ? -3.075 1.376 2.719 1.00 95.88 104 LEU A O 1
ATOM 791 N N . MET A 1 105 ? -4.388 3.156 3.153 1.00 95.38 105 MET A N 1
ATOM 792 C CA . MET A 1 105 ? -4.875 3.350 1.791 1.00 95.38 105 MET A CA 1
ATOM 793 C C . MET A 1 105 ? -3.732 3.640 0.816 1.00 95.38 105 MET A C 1
ATOM 795 O O . MET A 1 105 ? -3.599 2.951 -0.193 1.00 95.38 105 MET A O 1
ATOM 799 N N . SER A 1 106 ? -2.850 4.590 1.139 1.00 95.06 106 SER A N 1
ATOM 800 C CA . SER A 1 106 ? -1.678 4.888 0.311 1.00 95.06 106 SER A CA 1
ATOM 801 C C . SER A 1 106 ? -0.749 3.685 0.191 1.00 95.06 106 SER A C 1
ATOM 803 O O . SER A 1 106 ? -0.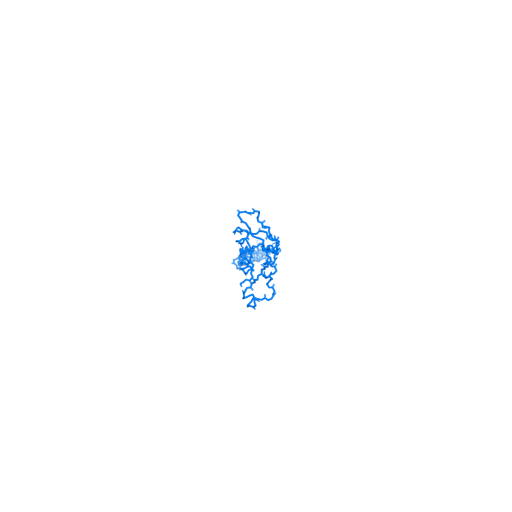185 3.460 -0.870 1.00 95.06 106 SER A O 1
ATOM 805 N N . THR A 1 107 ? -0.614 2.863 1.236 1.00 93.44 107 THR A N 1
ATOM 806 C CA . THR A 1 107 ? 0.201 1.641 1.158 1.00 93.44 107 THR A CA 1
ATOM 807 C C . THR A 1 107 ? -0.403 0.618 0.193 1.00 93.44 107 THR A C 1
ATOM 809 O O . THR A 1 107 ? 0.330 0.024 -0.597 1.00 93.44 107 THR A O 1
ATOM 812 N N . LEU A 1 108 ? -1.725 0.421 0.220 1.00 92.69 108 LEU A N 1
ATOM 813 C CA . LEU A 1 108 ? -2.423 -0.465 -0.719 1.00 92.69 108 LEU A CA 1
ATOM 814 C C . LEU A 1 108 ? -2.317 0.044 -2.163 1.00 92.69 108 LEU A C 1
ATOM 816 O O . LEU A 1 108 ? -2.003 -0.731 -3.062 1.00 92.69 108 LEU A O 1
ATOM 820 N N . GLN A 1 109 ? -2.517 1.346 -2.374 1.00 91.12 109 GLN A N 1
ATOM 821 C CA . GLN A 1 109 ? -2.397 1.982 -3.689 1.00 91.12 109 GLN A CA 1
ATOM 822 C C . GLN A 1 109 ? -0.973 1.907 -4.233 1.00 91.12 109 GLN A C 1
ATOM 824 O O . GLN A 1 109 ? -0.773 1.492 -5.368 1.00 91.12 109 GLN A O 1
ATOM 829 N N . ASN A 1 110 ? 0.027 2.227 -3.411 1.00 91.19 110 ASN A N 1
ATOM 830 C CA . ASN A 1 110 ? 1.427 2.107 -3.806 1.00 91.19 110 ASN A CA 1
ATOM 831 C C . ASN A 1 110 ? 1.758 0.663 -4.174 1.00 91.19 110 ASN A C 1
ATOM 833 O O . ASN A 1 110 ? 2.463 0.425 -5.145 1.00 91.19 110 ASN A O 1
ATOM 837 N N . ARG A 1 111 ? 1.188 -0.315 -3.457 1.00 89.44 111 ARG A N 1
ATOM 838 C CA . ARG A 1 111 ? 1.391 -1.721 -3.795 1.00 89.44 111 ARG A CA 1
ATOM 839 C C . ARG A 1 111 ? 0.807 -2.097 -5.159 1.00 89.44 111 ARG A C 1
ATOM 841 O O . ARG A 1 111 ? 1.385 -2.961 -5.805 1.00 89.44 111 ARG A O 1
ATOM 848 N N . LEU A 1 112 ? -0.303 -1.495 -5.579 1.00 89.62 112 LEU A N 1
ATOM 849 C CA . LEU A 1 112 ? -0.828 -1.660 -6.938 1.00 89.62 112 LEU A CA 1
ATOM 850 C C . LEU A 1 112 ? 0.118 -1.024 -7.964 1.00 89.62 112 LEU A C 1
ATOM 852 O O . LEU A 1 112 ? 0.563 -1.703 -8.880 1.00 89.62 112 LEU A O 1
ATOM 856 N N . VAL A 1 113 ? 0.496 0.239 -7.749 1.00 88.12 113 VAL A N 1
ATOM 857 C CA . VAL A 1 113 ? 1.371 1.008 -8.654 1.00 88.12 113 VAL A CA 1
ATOM 858 C C . VAL A 1 113 ? 2.743 0.356 -8.841 1.00 88.12 113 VAL A C 1
ATOM 860 O O . VAL A 1 113 ? 3.257 0.317 -9.954 1.00 88.12 113 VAL A O 1
ATOM 863 N N . ASP A 1 114 ? 3.321 -0.207 -7.778 1.00 85.25 114 ASP A N 1
ATOM 864 C CA . ASP A 1 114 ? 4.601 -0.929 -7.820 1.00 85.25 114 ASP A CA 1
ATOM 865 C C . ASP A 1 114 ? 4.571 -2.157 -8.755 1.00 85.25 114 ASP A C 1
ATOM 867 O O . ASP A 1 114 ? 5.619 -2.725 -9.064 1.00 85.25 114 ASP A O 1
ATOM 871 N N . HIS A 1 115 ? 3.376 -2.607 -9.146 1.00 82.56 115 HIS A N 1
ATOM 872 C CA . HIS A 1 115 ? 3.121 -3.888 -9.798 1.00 82.56 115 HIS A CA 1
ATOM 873 C C . HIS A 1 115 ? 2.326 -3.786 -11.113 1.00 82.56 115 HIS A C 1
ATOM 875 O O . HIS A 1 115 ? 2.162 -4.819 -11.764 1.00 82.56 115 HIS A O 1
ATOM 881 N N . GLY A 1 116 ? 1.931 -2.575 -11.536 1.00 65.81 116 GLY A N 1
ATOM 882 C CA . GLY A 1 116 ? 1.332 -2.284 -12.850 1.00 65.81 116 GLY A CA 1
ATOM 883 C C . GLY A 1 116 ? -0.148 -1.949 -12.794 1.00 65.81 116 GLY A C 1
ATOM 884 O O . GLY A 1 116 ? -0.955 -2.897 -12.897 1.00 65.81 116 GLY A O 1
#

pLDDT: mean 82.18, std 16.25, range [42.16, 98.12]

Foldseek 3Di:
DDDDDDDDDDPPVVVVVVVVVVVVVVVVVVVVVVVVPDDDDPPPPDDDQDPDCDQDDADDDPPWDAAQAFDDPPCVVPDPVQPLRVLRCSSHRPTDDPRRVVSSVVVSVVSVVSPD

Sequence (116 aa):
MSALLSPLSLQAADVRRSGDEAFIIQQQRQEALEQQLMPSAPDVRLSAPGSFARKINFPVETPCFQIKQTELEGADALPHWLPLQKIANGAVGHCLGAKGINLLMSTLQNRLVDHG